Protein AF-A0A6J7PA46-F1 (afdb_monomer)

Organism: NCBI:txid449393

Radius of gyration: 14.77 Å; Cα contacts (8 Å, |Δi|>4): 95; chains: 1; bounding box: 40×26×40 Å

Mean predicted aligned error: 5.62 Å

InterPro domains:
  IPR017926 Glutamine amidotransferase [PF00117] (17-63)
  IPR029062 Class I glutamine amidotransferase-like [G3DSA:3.40.50.880] (7-68)
  IPR029062 Class I glutamine amidotransferase-like [SSF52317] (15-68)

Secondary structure (DSSP, 8-state):
----TTS-EEETTEEEEEEEE-TTT--EEEEEESSSS-EEESS-TT-SSS-STTTHHHHHHHHHHHHS-------

Foldseek 3Di:
DQPCQPDWDADPVGIKHQDDADPPPRHGAKMDHPVALDIGGNDDCVCPPDDNPSVCVVVSSVVSCVVDPDPPPDD

Solvent-accessible surface area (backbone atoms only — not comparable to full-atom values): 4802 Å² total; per-residue (Å²): 132,83,78,57,71,92,44,74,46,82,51,101,85,44,50,27,37,54,74,36,62,41,90,88,79,66,46,80,33,23,40,34,38,82,86,41,84,49,70,53,63,73,70,74,43,82,32,94,81,68,73,67,86,44,42,62,58,57,58,52,49,53,52,31,51,68,77,53,59,82,81,75,79,82,128

Sequence (75 aa):
MQAPTDAGFSTVYGPGQVTHVSLNDGVVEGLELTERGAFSVQYHPEAAAGPHDAAYLFDRFVDLMVQYPRKVEAL

Nearest PDB structures (foldseek):
  1t36-assembly1_D  TM=9.507E-01  e=1.008E-04  Escherichia coli
  1c30-assembly1_B  TM=9.476E-01  e=1.079E-04  Escherichia coli
  1a9x-assembly1_B  TM=9.518E-01  e=2.147E-04  Escherichia coli
  1cs0-assembly1_F  TM=9.523E-01  e=2.147E-04  Escherichia coli
  5dot-assembly1_B  TM=9.433E-01  e=2.153E-02  Homo sapiens

pLDDT: mean 88.52, std 10.29, range [57.03, 97.19]

Structure (mmCIF, N/CA/C/O backbone):
data_AF-A0A6J7PA46-F1
#
_entry.id   AF-A0A6J7PA46-F1
#
loop_
_atom_site.group_PDB
_atom_site.id
_atom_site.type_symbol
_atom_site.label_atom_id
_atom_site.label_alt_id
_atom_site.label_comp_id
_atom_site.label_asym_id
_atom_site.label_entity_id
_atom_site.label_seq_id
_atom_site.pdbx_PDB_ins_code
_atom_site.Cartn_x
_atom_site.Cartn_y
_atom_site.Cartn_z
_atom_site.occupancy
_atom_site.B_iso_or_equiv
_atom_site.auth_seq_id
_atom_site.auth_comp_id
_atom_site.auth_asym_id
_atom_site.auth_atom_id
_atom_site.pdbx_PDB_model_num
ATOM 1 N N . MET A 1 1 ? 20.411 -4.332 8.314 1.00 62.19 1 MET A N 1
ATOM 2 C CA . MET A 1 1 ? 19.563 -5.535 8.459 1.00 62.19 1 MET A CA 1
ATOM 3 C C . MET A 1 1 ? 18.593 -5.515 7.290 1.00 62.19 1 MET A C 1
ATOM 5 O O . MET A 1 1 ? 18.089 -4.437 6.999 1.00 62.19 1 MET A O 1
ATOM 9 N N . GLN A 1 2 ? 18.417 -6.632 6.583 1.00 76.12 2 GLN A N 1
ATOM 10 C CA . GLN A 1 2 ? 17.458 -6.727 5.476 1.00 76.12 2 GLN A CA 1
ATOM 11 C C . GLN A 1 2 ? 16.028 -6.634 6.027 1.00 76.12 2 GLN A C 1
ATOM 13 O O . GLN A 1 2 ? 15.777 -7.110 7.136 1.00 76.12 2 GLN A O 1
ATOM 18 N N . ALA A 1 3 ? 15.109 -6.022 5.280 1.00 78.00 3 ALA A N 1
ATOM 19 C CA . ALA A 1 3 ? 13.700 -6.025 5.656 1.00 78.00 3 ALA A CA 1
ATOM 20 C C . ALA A 1 3 ? 13.124 -7.457 5.625 1.00 78.00 3 ALA A C 1
ATOM 22 O O . ALA A 1 3 ? 13.538 -8.253 4.779 1.00 78.00 3 ALA A O 1
ATOM 23 N N . PRO A 1 4 ? 12.180 -7.800 6.518 1.00 82.44 4 PRO A N 1
ATOM 24 C CA . PRO A 1 4 ? 11.554 -9.118 6.547 1.00 82.44 4 PRO A CA 1
ATOM 25 C C . PRO A 1 4 ? 10.507 -9.228 5.428 1.00 82.44 4 PRO A C 1
ATOM 27 O O . PRO A 1 4 ? 9.325 -8.992 5.646 1.00 82.44 4 PRO A O 1
ATOM 30 N N . THR A 1 5 ? 10.940 -9.540 4.206 1.00 86.06 5 THR A N 1
ATOM 31 C CA . THR A 1 5 ? 10.055 -9.608 3.027 1.00 86.06 5 THR A CA 1
ATOM 32 C C . THR A 1 5 ? 9.163 -10.851 3.004 1.00 86.06 5 THR A C 1
ATOM 34 O O . THR A 1 5 ? 8.087 -10.798 2.423 1.00 86.06 5 THR A O 1
ATOM 37 N N . ASP A 1 6 ? 9.571 -11.928 3.684 1.00 84.00 6 ASP A N 1
ATOM 38 C CA . ASP A 1 6 ? 8.853 -13.215 3.725 1.00 84.00 6 ASP A CA 1
ATOM 39 C C . ASP A 1 6 ? 8.213 -13.515 5.094 1.00 84.00 6 ASP A C 1
ATOM 41 O O . ASP A 1 6 ? 7.769 -14.634 5.360 1.00 84.00 6 ASP A O 1
ATOM 45 N N . ALA A 1 7 ? 8.205 -12.541 6.007 1.00 87.56 7 ALA A N 1
ATOM 46 C CA . ALA A 1 7 ? 7.703 -12.716 7.366 1.00 87.56 7 ALA A CA 1
ATOM 47 C C . ALA A 1 7 ? 7.038 -11.441 7.896 1.00 87.56 7 ALA A C 1
ATOM 49 O O . ALA A 1 7 ? 7.405 -10.325 7.532 1.00 87.56 7 ALA A O 1
ATOM 50 N N . GLY A 1 8 ? 6.078 -11.609 8.806 1.00 93.12 8 GLY A N 1
ATOM 51 C CA . GLY A 1 8 ? 5.498 -10.488 9.542 1.00 93.12 8 GLY A CA 1
ATOM 52 C C . GLY A 1 8 ? 6.485 -9.861 10.535 1.00 93.12 8 GLY A C 1
ATOM 53 O O . GLY A 1 8 ? 7.449 -10.490 10.975 1.00 93.12 8 GLY A O 1
ATOM 54 N N . PHE A 1 9 ? 6.213 -8.619 10.926 1.00 93.75 9 PHE A N 1
ATOM 55 C CA . PHE A 1 9 ? 6.946 -7.868 11.942 1.00 93.75 9 PHE A CA 1
ATOM 56 C C . PHE A 1 9 ? 5.992 -7.220 12.952 1.00 93.75 9 PHE A C 1
ATOM 58 O O . PHE A 1 9 ? 4.805 -7.041 12.689 1.00 93.75 9 PHE A O 1
ATOM 65 N N . SER A 1 10 ? 6.512 -6.845 14.120 1.00 95.25 10 SER A N 1
ATOM 66 C CA . SER A 1 10 ? 5.723 -6.201 15.178 1.00 95.25 10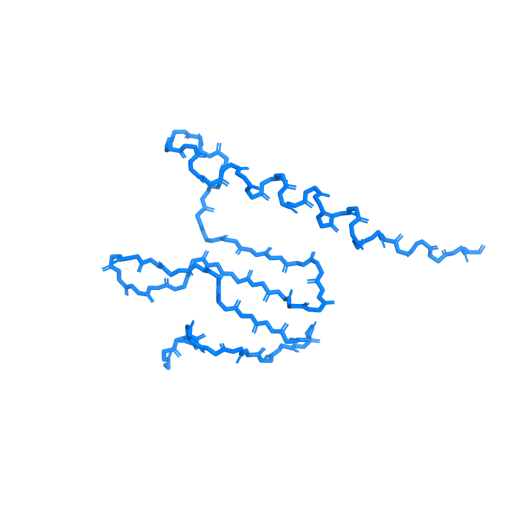 SER A CA 1
ATOM 67 C C . SER A 1 10 ? 5.948 -4.694 15.205 1.00 95.25 10 SER A C 1
ATOM 69 O O . SER A 1 10 ? 7.081 -4.224 15.113 1.00 95.25 10 SER A O 1
ATOM 71 N N . THR A 1 11 ? 4.875 -3.930 15.408 1.00 93.12 11 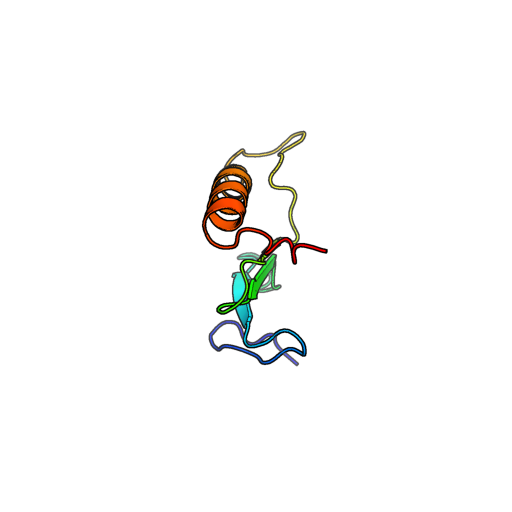THR A N 1
ATOM 72 C CA . THR A 1 11 ? 4.920 -2.480 15.640 1.00 93.12 11 THR A CA 1
ATOM 73 C C . THR A 1 11 ? 4.186 -2.116 16.930 1.00 93.12 11 THR A C 1
ATOM 75 O O . THR A 1 11 ? 3.418 -2.910 17.472 1.00 93.12 11 THR A O 1
ATOM 78 N N . VAL A 1 12 ? 4.344 -0.874 17.392 1.00 95.38 12 VAL A N 1
ATOM 79 C CA . VAL A 1 12 ? 3.528 -0.323 18.494 1.00 95.38 12 VAL A CA 1
ATOM 80 C C . VAL A 1 12 ? 2.031 -0.244 18.155 1.00 95.38 12 VAL A C 1
ATOM 82 O O . VAL A 1 12 ? 1.199 -0.070 19.043 1.00 95.38 12 VAL A O 1
ATOM 85 N N . TYR A 1 13 ? 1.677 -0.396 16.878 1.00 93.06 13 TYR A N 1
ATOM 86 C CA . TYR A 1 13 ? 0.309 -0.409 16.373 1.00 93.06 13 TYR A CA 1
ATOM 87 C C . TYR A 1 13 ? -0.184 -1.826 16.031 1.00 93.06 13 TYR A C 1
ATOM 89 O O . TYR A 1 13 ? -1.259 -1.963 15.460 1.00 93.06 13 TYR A O 1
ATOM 97 N N . GLY A 1 14 ? 0.548 -2.880 16.402 1.00 95.06 14 GLY A N 1
ATOM 98 C CA . GLY A 1 14 ? 0.194 -4.272 16.101 1.00 95.06 14 GLY A CA 1
ATOM 99 C C . GLY A 1 14 ? 1.071 -4.907 15.014 1.00 95.06 14 GLY A C 1
ATO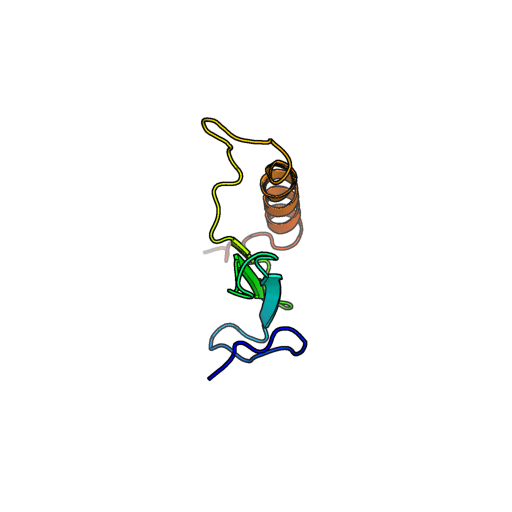M 100 O O . GLY A 1 14 ? 2.074 -4.307 14.602 1.00 95.06 14 GLY A O 1
ATOM 101 N N . PRO A 1 15 ? 0.742 -6.137 14.588 1.00 96.75 15 PRO A N 1
ATOM 102 C CA . PRO A 1 15 ? 1.489 -6.856 13.562 1.00 96.75 15 PRO A CA 1
ATOM 103 C C . PRO A 1 15 ? 1.358 -6.186 12.189 1.00 96.75 15 PRO A C 1
ATOM 105 O O . PRO A 1 15 ? 0.300 -5.665 11.827 1.00 96.75 15 PRO A O 1
ATOM 108 N N . GLY A 1 16 ? 2.443 -6.212 11.421 1.00 96.69 16 GLY A N 1
ATOM 109 C CA . GLY A 1 16 ? 2.499 -5.725 10.050 1.00 96.69 16 GLY A CA 1
ATOM 110 C C . GLY A 1 16 ? 3.312 -6.633 9.138 1.00 96.69 16 GLY A C 1
ATOM 111 O O . GLY A 1 16 ? 3.992 -7.551 9.597 1.00 96.69 16 GLY A O 1
ATOM 112 N N . GLN A 1 17 ? 3.221 -6.388 7.836 1.00 96.62 17 GLN A N 1
ATOM 113 C CA . GLN A 1 17 ? 3.937 -7.145 6.811 1.00 96.62 17 GLN A CA 1
ATOM 114 C C . GLN A 1 17 ? 4.356 -6.260 5.636 1.00 96.62 17 GLN A C 1
ATOM 116 O O . GLN A 1 17 ? 3.790 -5.187 5.405 1.00 96.62 17 GLN A O 1
ATOM 121 N N . VAL A 1 18 ? 5.376 -6.714 4.908 1.00 97.00 18 VAL A N 1
ATOM 122 C CA . VAL A 1 18 ? 5.779 -6.128 3.627 1.00 97.00 18 VAL A CA 1
ATOM 123 C C . VAL A 1 18 ? 4.779 -6.560 2.557 1.00 97.00 18 VAL A C 1
ATOM 125 O O . VAL A 1 18 ? 4.428 -7.732 2.478 1.00 97.00 18 VAL A O 1
ATOM 128 N N . THR A 1 19 ? 4.316 -5.616 1.739 1.00 95.75 19 THR A N 1
ATOM 129 C CA . THR A 1 19 ? 3.338 -5.882 0.665 1.00 95.75 19 THR A CA 1
ATOM 130 C C . THR A 1 19 ? 3.916 -5.700 -0.728 1.00 95.75 19 THR A C 1
ATOM 132 O O . THR A 1 19 ? 3.459 -6.346 -1.664 1.00 95.75 19 THR A O 1
ATOM 135 N N . HIS A 1 20 ? 4.915 -4.827 -0.872 1.00 95.06 20 HIS A N 1
ATOM 136 C CA . HIS A 1 20 ? 5.557 -4.537 -2.147 1.00 95.06 20 HIS A CA 1
ATOM 137 C C . HIS A 1 20 ? 7.064 -4.445 -1.959 1.00 95.06 20 HIS A C 1
ATOM 139 O O . HIS A 1 20 ? 7.551 -3.850 -0.991 1.00 95.06 20 HIS A O 1
ATOM 145 N N . VAL A 1 21 ? 7.788 -5.027 -2.907 1.00 94.94 21 VAL A N 1
ATOM 146 C CA . VAL A 1 21 ? 9.244 -4.998 -2.984 1.00 94.94 21 VAL A CA 1
ATOM 147 C C . VAL A 1 21 ? 9.619 -4.632 -4.414 1.00 94.94 21 VAL A C 1
ATOM 149 O O . VAL A 1 21 ? 9.092 -5.219 -5.360 1.00 94.94 21 VAL A O 1
ATOM 152 N N . SER A 1 22 ? 10.536 -3.682 -4.560 1.00 92.56 22 SER A N 1
ATOM 153 C CA . SER A 1 22 ? 11.086 -3.280 -5.850 1.00 92.56 22 SER A CA 1
ATOM 154 C C . SER A 1 22 ? 11.789 -4.463 -6.514 1.00 92.56 22 SER A C 1
ATOM 156 O O . SER A 1 22 ? 12.691 -5.082 -5.944 1.00 92.56 22 SER A O 1
ATOM 158 N N . LEU A 1 23 ? 11.405 -4.753 -7.759 1.00 90.69 23 LEU A N 1
ATOM 159 C CA . LEU A 1 23 ? 12.025 -5.810 -8.563 1.00 90.69 23 LEU A CA 1
ATOM 160 C C . LEU A 1 23 ? 13.458 -5.466 -8.996 1.00 90.69 23 LEU A C 1
ATOM 162 O O . LEU A 1 23 ? 14.208 -6.361 -9.380 1.00 90.69 23 LEU A O 1
ATOM 166 N N . ASN A 1 24 ? 13.839 -4.185 -8.948 1.00 91.94 24 ASN A N 1
ATOM 167 C CA . ASN A 1 24 ? 15.139 -3.721 -9.429 1.00 91.94 24 ASN A CA 1
ATOM 168 C C . ASN A 1 24 ? 16.246 -3.884 -8.382 1.00 91.94 24 ASN A C 1
ATOM 170 O O . ASN A 1 24 ? 17.380 -4.202 -8.735 1.00 91.94 24 ASN A O 1
ATOM 174 N 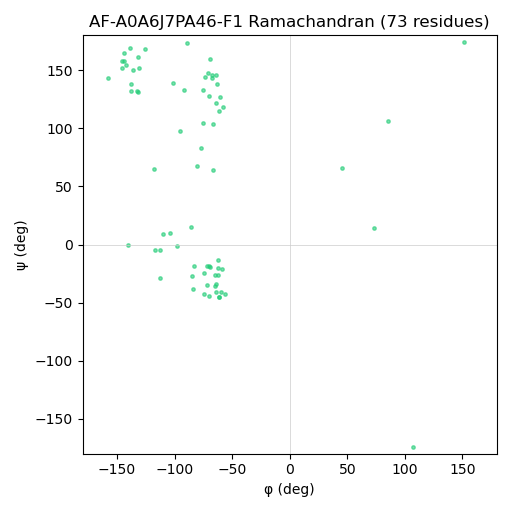N . ASP A 1 25 ? 15.936 -3.641 -7.108 1.00 92.38 25 ASP A N 1
ATOM 175 C CA . ASP A 1 25 ? 16.933 -3.541 -6.034 1.00 92.38 25 ASP A CA 1
ATOM 176 C C . ASP A 1 25 ? 16.506 -4.187 -4.703 1.00 92.38 25 ASP A C 1
ATOM 178 O O . ASP A 1 25 ? 17.285 -4.200 -3.748 1.00 92.38 25 ASP A O 1
ATOM 182 N N . GLY A 1 26 ? 15.304 -4.767 -4.624 1.00 90.12 26 GLY A N 1
ATOM 183 C CA . GLY A 1 26 ? 14.827 -5.470 -3.433 1.00 90.12 26 GLY A CA 1
ATOM 184 C C . GLY A 1 26 ? 14.456 -4.556 -2.261 1.00 90.12 26 GLY A C 1
ATOM 185 O O . GLY A 1 26 ? 14.320 -5.035 -1.131 1.00 90.12 26 GLY A O 1
ATOM 186 N N . VAL A 1 27 ? 14.312 -3.248 -2.491 1.00 93.19 27 VAL A N 1
ATOM 187 C CA . VAL A 1 27 ? 13.874 -2.289 -1.468 1.00 93.19 27 VAL A CA 1
ATOM 188 C C . VAL A 1 27 ? 12.374 -2.442 -1.198 1.00 93.19 27 VAL A C 1
ATOM 190 O O . VAL A 1 27 ? 11.590 -2.729 -2.098 1.00 93.19 27 VAL A O 1
ATOM 193 N N . VAL A 1 28 ? 11.962 -2.255 0.059 1.00 95.19 28 VAL A N 1
ATOM 194 C CA . VAL A 1 28 ? 10.544 -2.268 0.447 1.00 95.19 28 VAL A CA 1
ATOM 195 C C . VAL A 1 28 ? 9.835 -1.036 -0.102 1.00 95.19 28 VAL A C 1
ATOM 197 O O . VAL A 1 28 ? 10.235 0.091 0.178 1.00 95.19 28 VAL A O 1
ATOM 200 N N . GLU A 1 29 ? 8.731 -1.261 -0.802 1.00 96.31 29 GLU A N 1
ATOM 201 C CA . GLU A 1 29 ? 7.900 -0.208 -1.389 1.00 96.31 29 GLU A CA 1
ATOM 202 C C . GLU A 1 29 ? 6.487 -0.166 -0.811 1.00 96.31 29 GLU A C 1
ATOM 204 O O . GLU A 1 29 ? 5.726 0.737 -1.143 1.00 96.31 29 GLU A O 1
ATOM 209 N N . GLY A 1 30 ? 6.116 -1.110 0.054 1.00 96.50 30 GLY A N 1
ATOM 210 C CA . GLY A 1 30 ? 4.787 -1.137 0.647 1.00 96.50 30 GLY A CA 1
ATOM 211 C C . GLY A 1 30 ? 4.730 -1.913 1.949 1.00 96.50 30 GLY A C 1
ATOM 212 O O . GLY A 1 30 ? 5.383 -2.947 2.106 1.00 96.50 30 GLY A O 1
ATOM 213 N N . LEU A 1 31 ? 3.918 -1.410 2.875 1.00 97.06 31 LEU A N 1
ATOM 214 C CA . LEU A 1 31 ? 3.711 -1.963 4.210 1.00 97.06 31 LEU A CA 1
ATOM 215 C C . LEU A 1 31 ? 2.220 -1.959 4.545 1.00 97.06 31 LEU A C 1
ATOM 217 O O . LEU A 1 31 ? 1.483 -1.076 4.107 1.00 97.06 31 LEU A O 1
ATOM 221 N N . GLU A 1 32 ? 1.781 -2.902 5.368 1.00 96.75 32 GLU A N 1
ATOM 222 C CA . GLU A 1 32 ? 0.434 -2.896 5.942 1.00 96.75 32 GLU A CA 1
ATOM 223 C C . GLU A 1 32 ? 0.428 -3.384 7.388 1.00 96.75 32 GLU A C 1
ATOM 225 O O . GLU A 1 32 ? 1.297 -4.158 7.794 1.00 96.75 32 GLU A O 1
ATOM 230 N N . LEU A 1 33 ? -0.566 -2.939 8.155 1.00 96.81 33 LEU A N 1
ATOM 231 C CA . LEU A 1 33 ? -0.940 -3.557 9.422 1.00 96.81 33 LEU A CA 1
ATOM 232 C C . LEU A 1 33 ? -2.028 -4.600 9.151 1.00 96.81 33 LEU A C 1
ATOM 234 O O . LEU A 1 33 ? -3.005 -4.315 8.465 1.00 96.81 33 LEU A O 1
ATOM 238 N N . THR A 1 34 ? -1.888 -5.805 9.701 1.00 93.50 34 THR A N 1
ATOM 239 C CA . THR A 1 34 ? -2.833 -6.907 9.426 1.00 93.50 34 THR A CA 1
ATOM 240 C C . THR A 1 34 ? -4.086 -6.851 10.300 1.00 93.50 34 THR A C 1
ATOM 242 O O . THR A 1 34 ? -5.116 -7.429 9.966 1.00 93.50 34 THR A O 1
ATOM 245 N N . GLU A 1 35 ? -4.023 -6.118 11.412 1.00 93.31 35 GLU A N 1
ATOM 246 C CA . GLU A 1 35 ? -5.121 -5.991 12.382 1.00 93.31 35 GLU A CA 1
ATOM 247 C C . GLU A 1 35 ? -5.725 -4.583 12.432 1.00 93.31 35 GLU A C 1
ATOM 249 O O . GLU A 1 35 ? -6.708 -4.335 13.134 1.00 93.31 35 GLU A O 1
ATOM 254 N N . ARG A 1 36 ? -5.144 -3.636 11.694 1.00 88.12 36 ARG A N 1
ATOM 255 C CA . ARG A 1 36 ? -5.613 -2.253 11.612 1.00 88.12 36 ARG A CA 1
ATOM 256 C C . ARG A 1 36 ? -5.677 -1.882 10.143 1.00 88.12 36 ARG A C 1
ATOM 258 O O . ARG A 1 36 ? -4.705 -2.118 9.446 1.00 88.12 36 ARG A O 1
ATOM 265 N N . GLY A 1 37 ? -6.786 -1.305 9.682 1.00 91.88 37 GLY A N 1
ATOM 266 C CA . GLY A 1 37 ? -6.982 -0.910 8.281 1.00 91.88 37 GLY A CA 1
ATOM 267 C C . GLY A 1 37 ? -6.070 0.231 7.824 1.00 91.88 37 GLY A C 1
ATOM 268 O O . GLY A 1 37 ? -6.546 1.318 7.517 1.00 91.88 37 GLY A O 1
ATOM 269 N N . ALA A 1 38 ? -4.760 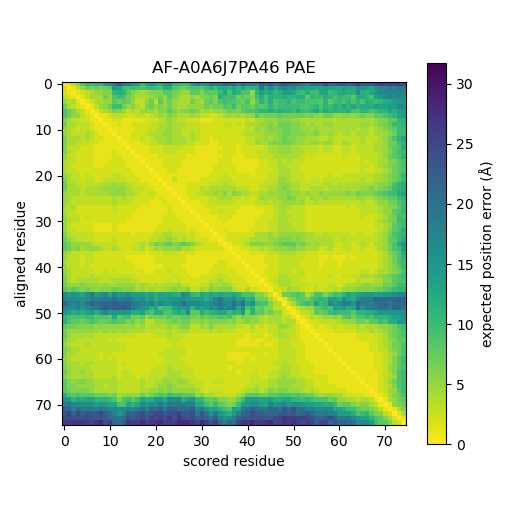0.001 7.815 1.00 95.06 38 ALA A N 1
ATOM 270 C CA . ALA A 1 38 ? -3.725 0.958 7.477 1.00 95.06 38 ALA A CA 1
ATOM 271 C C . ALA A 1 38 ? -2.669 0.286 6.597 1.00 95.06 38 ALA A C 1
ATOM 273 O O . ALA A 1 38 ? -2.159 -0.789 6.915 1.00 95.06 38 ALA A O 1
ATOM 274 N N . PHE A 1 39 ? -2.316 0.961 5.510 1.00 97.19 39 PHE A N 1
ATOM 275 C CA . PHE A 1 39 ? -1.230 0.577 4.620 1.00 97.19 39 PHE A CA 1
ATOM 276 C C . PHE A 1 39 ? -0.532 1.830 4.091 1.00 97.19 39 PHE A C 1
ATOM 278 O O . PHE A 1 39 ? -1.062 2.940 4.191 1.00 97.19 39 PHE A O 1
ATOM 285 N N . SER A 1 40 ? 0.655 1.652 3.527 1.00 96.94 40 SER A N 1
ATOM 286 C CA . SER A 1 40 ? 1.380 2.697 2.813 1.00 96.94 40 SER A CA 1
ATOM 287 C C . SER A 1 40 ? 2.124 2.118 1.617 1.00 96.94 40 SER A C 1
ATOM 289 O O . SER A 1 40 ? 2.433 0.925 1.577 1.00 96.94 40 SER A O 1
ATOM 291 N N . VAL A 1 41 ? 2.422 2.990 0.656 1.00 96.94 41 VAL A N 1
ATOM 292 C CA . VAL A 1 41 ? 3.319 2.713 -0.466 1.00 96.94 41 VAL A CA 1
ATOM 293 C C . VAL A 1 41 ? 4.345 3.837 -0.605 1.00 96.94 41 VAL A C 1
ATOM 295 O O . VAL A 1 41 ? 4.086 4.967 -0.193 1.00 96.94 41 VAL A O 1
ATOM 298 N N . GLN A 1 42 ? 5.520 3.517 -1.141 1.00 95.25 42 GLN A N 1
ATOM 299 C CA . GLN A 1 42 ? 6.617 4.464 -1.354 1.00 95.25 42 GLN A CA 1
ATOM 300 C C . GLN A 1 42 ? 6.480 5.230 -2.680 1.00 95.25 42 GLN A C 1
ATOM 302 O O . GLN A 1 42 ? 6.990 6.345 -2.797 1.00 95.25 42 GLN A O 1
ATOM 307 N N . TYR A 1 43 ? 5.813 4.638 -3.671 1.00 91.81 43 TYR A N 1
ATOM 308 C CA . TYR A 1 43 ? 5.571 5.241 -4.980 1.00 91.81 43 TYR A CA 1
ATOM 309 C C . TYR A 1 43 ? 4.271 6.059 -5.012 1.00 91.81 43 TYR A C 1
ATOM 311 O O . TYR A 1 43 ? 3.492 6.061 -4.062 1.00 91.81 43 TYR A O 1
ATOM 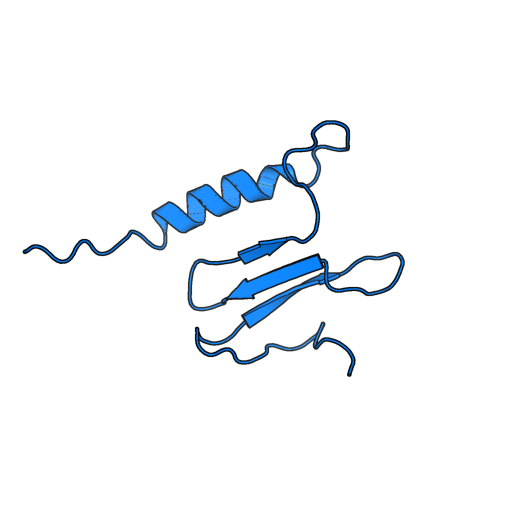319 N N . HIS A 1 44 ? 4.051 6.753 -6.129 1.00 92.31 44 HIS A N 1
ATOM 320 C CA . HIS A 1 44 ? 2.922 7.652 -6.364 1.00 92.31 44 HIS A CA 1
ATOM 321 C C . HIS A 1 44 ? 1.777 6.934 -7.106 1.00 92.31 44 HIS A C 1
ATOM 323 O O . HIS A 1 44 ? 1.847 6.802 -8.333 1.00 92.31 44 HIS A O 1
ATOM 329 N N . PRO A 1 45 ? 0.732 6.442 -6.409 1.00 88.25 45 PRO A N 1
ATOM 330 C CA . PRO A 1 45 ? -0.375 5.729 -7.048 1.00 88.25 45 PRO A CA 1
ATOM 331 C C . PRO A 1 45 ? -1.264 6.618 -7.929 1.00 88.25 45 PRO A C 1
ATOM 333 O O . PRO A 1 45 ? -1.995 6.111 -8.776 1.00 88.25 45 PRO A O 1
ATOM 336 N N . GLU A 1 46 ? -1.225 7.937 -7.743 1.00 85.25 46 GLU A N 1
ATOM 337 C CA . GLU A 1 46 ? -2.008 8.921 -8.492 1.00 85.25 46 GLU A CA 1
ATOM 338 C C . GLU A 1 46 ? -1.538 9.107 -9.941 1.00 85.25 46 GLU A C 1
ATOM 340 O O . GLU A 1 46 ? -2.294 9.630 -10.756 1.00 85.25 46 GLU A O 1
ATOM 345 N N . ALA A 1 47 ? -0.306 8.686 -10.255 1.00 76.00 47 ALA A N 1
ATOM 346 C CA . ALA A 1 47 ? 0.314 8.775 -11.576 1.00 76.00 47 ALA A CA 1
ATOM 347 C C . ALA A 1 47 ? 0.126 10.152 -12.258 1.00 76.00 47 ALA A C 1
ATOM 349 O O . ALA A 1 47 ? -0.509 10.278 -13.306 1.00 76.00 47 ALA A O 1
ATOM 350 N N . ALA A 1 48 ? 0.718 11.211 -11.694 1.00 57.03 48 ALA A N 1
ATOM 351 C CA . ALA A 1 48 ? 0.781 12.534 -12.327 1.00 57.03 48 ALA A CA 1
ATOM 352 C C . ALA A 1 48 ? 1.917 12.590 -13.381 1.00 57.03 48 ALA A C 1
ATOM 354 O O . ALA A 1 48 ? 2.897 13.314 -13.214 1.00 57.03 48 ALA A O 1
ATOM 355 N N . ALA A 1 49 ? 1.723 11.814 -14.463 1.00 65.75 49 ALA A N 1
ATOM 356 C CA . ALA A 1 49 ? 2.685 11.234 -15.420 1.00 65.75 49 ALA A CA 1
ATOM 357 C C . ALA A 1 49 ? 3.265 9.887 -14.940 1.00 65.75 49 ALA A C 1
ATOM 359 O O . ALA A 1 49 ? 4.083 9.832 -14.029 1.00 65.75 49 ALA A O 1
ATOM 360 N N . GLY A 1 50 ? 2.826 8.787 -15.560 1.00 66.25 50 GLY A N 1
ATOM 361 C CA . GLY A 1 50 ? 3.208 7.418 -15.194 1.00 66.25 50 GLY A CA 1
ATOM 362 C C . GLY A 1 50 ? 2.112 6.400 -15.539 1.00 66.25 50 GLY A C 1
ATOM 363 O O . GLY A 1 50 ? 1.038 6.800 -15.992 1.00 66.25 50 GLY A O 1
ATOM 364 N N . PRO A 1 51 ? 2.367 5.092 -15.369 1.00 76.00 51 PRO A N 1
ATOM 365 C CA . PRO A 1 51 ? 1.355 4.057 -15.557 1.00 76.00 51 PRO A CA 1
ATOM 366 C C . PRO A 1 51 ? 0.307 4.093 -14.435 1.00 76.00 51 PRO A C 1
ATOM 368 O O . PRO A 1 51 ? 0.619 4.392 -13.285 1.00 76.00 51 PRO A O 1
ATOM 371 N N . HIS A 1 52 ? -0.937 3.737 -14.755 1.00 82.56 52 HIS A N 1
ATOM 372 C CA . HIS A 1 52 ? -2.048 3.705 -13.794 1.00 82.56 52 HIS A CA 1
ATOM 373 C C . HIS A 1 52 ? -2.153 2.379 -13.014 1.00 82.56 52 HIS A C 1
ATOM 375 O O . HIS A 1 52 ? -3.164 2.123 -12.363 1.00 82.56 52 HIS A O 1
ATOM 381 N N . ASP A 1 53 ? -1.110 1.546 -13.042 1.00 83.62 53 ASP A N 1
ATOM 382 C CA . ASP A 1 53 ? -1.103 0.190 -12.469 1.00 83.62 53 ASP A CA 1
ATOM 383 C C . ASP A 1 53 ? -1.320 0.170 -10.944 1.00 83.62 53 ASP A C 1
ATOM 385 O O . ASP A 1 53 ? -1.747 -0.835 -10.382 1.00 83.62 53 ASP A O 1
ATOM 389 N N . ALA A 1 54 ? -1.069 1.296 -10.271 1.00 89.56 54 ALA A N 1
ATOM 390 C CA . ALA A 1 54 ? -1.222 1.468 -8.829 1.00 89.56 54 ALA A CA 1
ATOM 391 C C . ALA A 1 54 ? -2.546 2.133 -8.399 1.00 89.56 54 ALA A C 1
ATOM 393 O O . ALA A 1 54 ? -2.792 2.287 -7.201 1.00 89.56 54 ALA A O 1
ATOM 394 N N . ALA A 1 55 ? -3.421 2.513 -9.339 1.00 91.06 55 ALA A N 1
ATOM 395 C CA . ALA A 1 55 ? -4.651 3.251 -9.031 1.00 91.06 55 ALA A CA 1
ATOM 396 C C . ALA A 1 55 ? -5.622 2.466 -8.123 1.00 91.06 55 ALA A C 1
ATOM 398 O O . ALA A 1 55 ? -6.353 3.068 -7.338 1.00 91.06 55 ALA A O 1
ATOM 399 N N . TYR A 1 56 ? -5.572 1.129 -8.154 1.00 92.88 56 TYR A N 1
ATOM 400 C CA . TYR A 1 56 ? -6.390 0.252 -7.304 1.00 92.88 56 TYR A CA 1
ATOM 401 C C . TYR A 1 56 ? -6.183 0.489 -5.795 1.00 92.88 56 TYR A C 1
ATOM 403 O O . TYR A 1 56 ? -7.036 0.132 -4.983 1.00 92.88 56 TYR A O 1
ATOM 411 N N . LEU A 1 57 ? -5.056 1.090 -5.393 1.00 95.06 57 LEU A N 1
ATOM 412 C CA . LEU A 1 57 ? -4.781 1.411 -3.993 1.00 95.06 57 LEU A CA 1
ATOM 413 C C . LEU A 1 57 ? -5.768 2.445 -3.434 1.00 95.06 57 LEU A C 1
ATOM 415 O O . LEU A 1 57 ? -6.037 2.429 -2.234 1.00 95.06 57 LEU A O 1
ATOM 419 N N . PHE A 1 58 ? -6.352 3.297 -4.283 1.00 95.25 58 PHE A N 1
ATOM 420 C CA . PHE A 1 58 ? -7.421 4.207 -3.868 1.00 95.25 58 PHE A CA 1
ATOM 421 C C 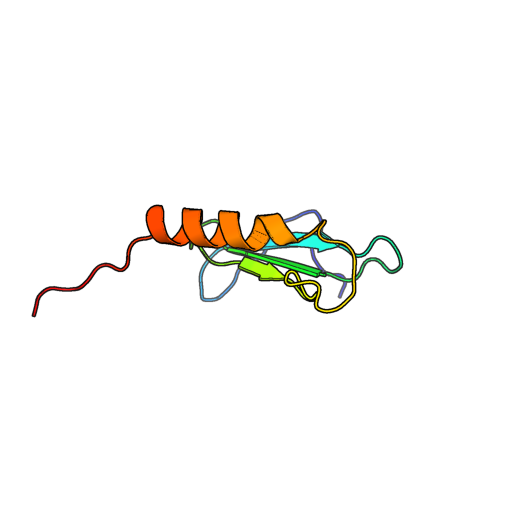. PHE A 1 58 ? -8.721 3.458 -3.571 1.00 95.25 58 PHE A C 1
ATOM 423 O O . PHE A 1 58 ? -9.319 3.697 -2.523 1.00 95.25 58 PHE A O 1
ATOM 430 N N . ASP A 1 59 ? -9.117 2.512 -4.426 1.00 95.12 59 ASP A N 1
ATOM 431 C CA . ASP A 1 59 ? -10.296 1.668 -4.184 1.00 95.12 59 ASP A CA 1
ATOM 432 C C . ASP A 1 59 ? -10.111 0.846 -2.904 1.00 95.12 59 ASP A C 1
ATOM 434 O O . ASP A 1 59 ? -10.959 0.860 -2.012 1.00 95.12 59 ASP A O 1
ATOM 438 N N . ARG A 1 60 ? -8.925 0.247 -2.734 1.00 95.31 60 ARG A N 1
ATOM 439 C CA . ARG A 1 60 ? -8.544 -0.455 -1.503 1.00 95.31 60 ARG A CA 1
ATOM 440 C C . ARG A 1 60 ? -8.650 0.444 -0.269 1.00 95.31 60 ARG A C 1
ATOM 442 O O . ARG A 1 60 ? -9.096 -0.002 0.787 1.00 95.31 60 ARG A O 1
ATOM 449 N N . PHE A 1 61 ? -8.213 1.699 -0.366 1.00 95.25 61 PHE A N 1
ATOM 450 C CA . PHE A 1 61 ? -8.330 2.649 0.738 1.00 95.25 61 PHE A CA 1
ATOM 451 C C . PHE A 1 61 ? -9.796 2.938 1.087 1.00 95.25 61 PHE A C 1
ATOM 453 O O . PHE A 1 61 ? -10.142 2.978 2.269 1.00 95.25 61 PHE A O 1
ATOM 460 N N . VAL A 1 62 ? -10.668 3.081 0.085 1.00 95.56 62 VAL A N 1
ATOM 461 C CA . VAL A 1 62 ? -12.115 3.239 0.295 1.00 95.56 62 VAL A CA 1
ATOM 462 C C . VAL A 1 62 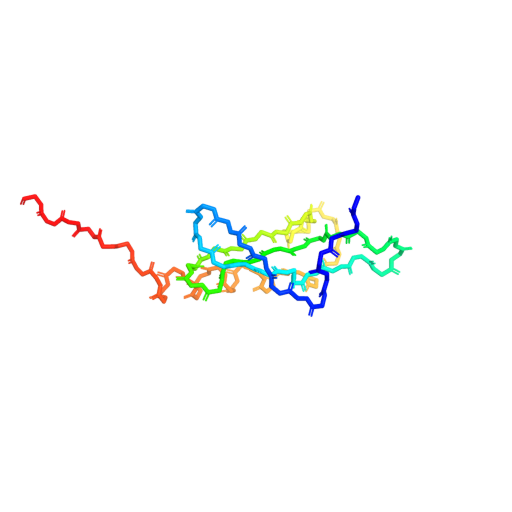? -12.710 2.017 0.991 1.00 95.56 62 VAL A C 1
ATOM 464 O O . VAL A 1 62 ? -13.424 2.182 1.983 1.00 95.56 62 VAL A O 1
ATOM 467 N N . ASP A 1 63 ? -12.354 0.809 0.560 1.00 95.12 63 ASP A N 1
ATOM 468 C CA . ASP A 1 63 ? -12.813 -0.431 1.192 1.00 95.12 63 ASP A CA 1
ATOM 469 C C . ASP A 1 63 ? -12.394 -0.511 2.667 1.00 95.12 63 ASP A C 1
ATOM 471 O O . ASP A 1 63 ? -13.196 -0.873 3.534 1.00 95.12 63 ASP A O 1
ATOM 475 N N . LEU A 1 64 ? -11.168 -0.088 2.993 1.00 94.19 64 LEU A N 1
ATOM 476 C CA . LEU A 1 64 ? -10.697 -0.039 4.378 1.00 94.19 64 LEU A CA 1
ATOM 477 C C . LEU A 1 64 ? -11.475 0.965 5.234 1.00 94.19 64 LEU A C 1
ATOM 479 O O . LEU A 1 64 ? -11.729 0.678 6.405 1.00 94.19 64 LEU A O 1
ATOM 483 N N . MET A 1 65 ? -11.897 2.106 4.681 1.00 92.69 65 MET A N 1
ATOM 484 C CA . MET A 1 65 ? -12.750 3.054 5.411 1.00 92.69 65 MET A CA 1
ATOM 485 C C . MET A 1 65 ? -14.117 2.449 5.760 1.00 92.69 65 MET A C 1
ATOM 487 O O . MET A 1 65 ? -14.666 2.758 6.819 1.00 92.69 65 MET A O 1
ATOM 491 N N . VAL A 1 66 ? -14.656 1.579 4.899 1.00 92.88 66 VAL A N 1
ATOM 492 C CA . VAL A 1 66 ? -15.914 0.855 5.147 1.00 92.88 66 VAL A CA 1
ATOM 493 C C . VAL A 1 66 ? -15.713 -0.258 6.175 1.00 92.88 66 VAL A C 1
ATOM 495 O O . VAL A 1 66 ? -16.543 -0.426 7.067 1.00 92.88 66 VAL A O 1
ATOM 498 N N . GLN A 1 67 ? -14.612 -1.006 6.077 1.00 92.56 67 GLN A N 1
ATOM 499 C CA . GLN A 1 67 ? -14.309 -2.127 6.969 1.00 92.56 67 GLN A CA 1
ATOM 500 C C . GLN A 1 67 ? -13.925 -1.677 8.387 1.00 92.56 67 GLN A C 1
ATOM 502 O O . GLN A 1 67 ? -14.268 -2.346 9.363 1.00 92.56 67 GLN A O 1
ATOM 507 N N . TYR A 1 68 ? -13.237 -0.541 8.512 1.00 90.25 68 TYR A N 1
ATOM 508 C CA . TYR A 1 68 ? -12.767 0.022 9.779 1.00 90.25 68 TYR A CA 1
ATOM 509 C C . TYR A 1 68 ? -13.404 1.394 10.041 1.00 90.25 68 TYR A C 1
ATOM 511 O O . TYR A 1 68 ? -12.699 2.409 10.100 1.00 90.25 68 TYR A O 1
ATOM 519 N N . PRO A 1 69 ? -14.737 1.459 10.228 1.00 87.19 69 PRO A N 1
ATOM 520 C CA . PRO A 1 69 ? -15.404 2.722 10.474 1.00 87.19 69 PRO A CA 1
ATOM 521 C C . PRO A 1 69 ? -14.899 3.318 11.788 1.00 87.19 69 PRO A C 1
ATOM 523 O O . PRO A 1 69 ? -14.736 2.621 12.798 1.00 87.19 69 PRO A O 1
ATOM 526 N N . ARG A 1 70 ? -14.670 4.635 11.796 1.00 83.12 70 ARG A N 1
ATOM 527 C CA . ARG A 1 70 ? -14.325 5.351 13.026 1.00 83.12 70 ARG A CA 1
ATOM 528 C C . ARG A 1 70 ? -15.449 5.131 14.036 1.00 83.12 70 ARG A C 1
ATOM 530 O O . ARG A 1 70 ? -16.577 5.567 13.812 1.00 83.12 70 ARG A O 1
ATOM 537 N N . LYS A 1 71 ? -15.131 4.507 15.170 1.00 77.06 71 LYS A N 1
ATOM 538 C CA . LYS A 1 71 ? -16.016 4.530 16.333 1.00 77.06 71 LYS A CA 1
ATOM 539 C C . LYS A 1 71 ? -16.063 5.970 16.825 1.00 77.06 71 LYS A C 1
ATOM 541 O O . LYS A 1 71 ? -15.092 6.466 17.386 1.00 77.06 71 LYS A O 1
ATOM 546 N N . VAL A 1 72 ? -17.155 6.663 16.534 1.00 75.25 72 VAL A N 1
ATOM 547 C CA . VAL A 1 72 ? -17.452 7.928 17.196 1.00 75.25 72 VAL A CA 1
ATOM 548 C C . VAL A 1 72 ? -17.942 7.541 18.584 1.00 75.25 72 VAL A C 1
ATOM 550 O O . VAL A 1 72 ? -19.036 6.997 18.719 1.00 75.25 72 VAL A O 1
ATOM 553 N N . GLU A 1 73 ? -17.104 7.728 19.600 1.00 63.34 73 GLU A N 1
ATOM 554 C CA . GLU A 1 73 ? -17.572 7.678 20.983 1.00 63.34 73 GLU A CA 1
ATOM 555 C C . GLU A 1 73 ? -18.605 8.797 21.139 1.00 63.34 73 GLU A C 1
ATOM 557 O O . GLU A 1 73 ? -18.303 9.973 20.931 1.00 63.34 73 GLU A O 1
ATOM 562 N N . ALA A 1 74 ? -19.858 8.411 21.384 1.00 62.69 74 ALA A N 1
ATOM 563 C CA . ALA A 1 74 ? -20.908 9.363 21.698 1.00 62.69 74 ALA A CA 1
ATOM 564 C C . ALA A 1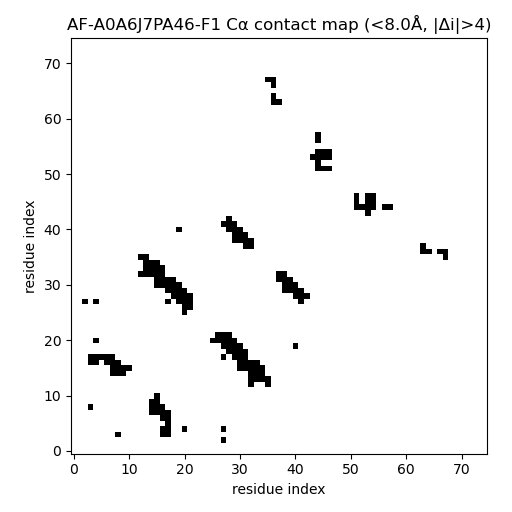 74 ? -20.541 10.048 23.023 1.00 62.69 74 ALA A C 1
ATOM 566 O O . ALA A 1 74 ? -20.321 9.359 24.020 1.00 62.69 74 ALA A O 1
ATOM 567 N N . LEU A 1 75 ? -20.421 11.379 22.983 1.00 57.19 75 LEU A N 1
ATOM 568 C CA . LEU A 1 75 ? -20.286 12.236 24.164 1.00 57.19 75 LEU A CA 1
ATOM 569 C C . LEU A 1 75 ? -21.566 12.213 25.005 1.00 57.19 75 LEU A C 1
ATOM 571 O O . LEU A 1 75 ? -22.662 12.176 24.396 1.00 57.19 75 LEU A O 1
#